Protein AF-A0A6J5XAU8-F1 (afdb_monomer)

Foldseek 3Di:
DVCCCCPVCVLVPVDQDDCPDPDDSDRPDDVVVVVVVCCCVQQVDPPPPVLVVLLVVLVVVLVVVVVVCVVVVHDDDVVVSVVVSVVSSNCVSVVVVD

Structure (mmCIF, N/CA/C/O backbone):
data_AF-A0A6J5XAU8-F1
#
_entry.id   AF-A0A6J5XAU8-F1
#
loop_
_atom_site.group_PDB
_atom_site.id
_atom_site.type_symbol
_atom_site.label_atom_id
_atom_site.label_alt_id
_atom_site.label_comp_id
_atom_site.label_asym_id
_atom_site.label_entity_id
_atom_site.label_seq_id
_atom_site.pdbx_PDB_ins_code
_atom_site.Cartn_x
_atom_site.Cartn_y
_atom_site.Cartn_z
_atom_site.occupancy
_atom_site.B_iso_or_equiv
_atom_site.auth_seq_id
_atom_site.auth_comp_id
_atom_site.auth_asym_id
_atom_site.auth_atom_id
_atom_site.pdbx_PDB_model_num
ATOM 1 N N . MET A 1 1 ? -7.323 8.495 -29.513 1.00 76.38 1 MET A N 1
ATOM 2 C CA . MET A 1 1 ? -6.649 9.382 -28.541 1.00 76.38 1 MET A CA 1
ATOM 3 C C . MET A 1 1 ? -5.937 8.633 -27.410 1.00 76.38 1 MET A C 1
ATOM 5 O O . MET A 1 1 ? -4.727 8.506 -27.490 1.00 76.38 1 MET A O 1
ATOM 9 N N . ALA A 1 2 ? -6.609 8.082 -26.385 1.00 83.56 2 ALA A N 1
ATOM 10 C CA . ALA A 1 2 ? -5.899 7.450 -25.252 1.00 83.56 2 ALA A CA 1
ATOM 11 C C . ALA A 1 2 ? -5.016 6.250 -25.661 1.00 83.56 2 ALA A C 1
ATOM 13 O O . ALA A 1 2 ? -3.898 6.096 -25.182 1.00 83.56 2 ALA A O 1
ATOM 14 N N . THR A 1 3 ? -5.485 5.414 -26.587 1.00 83.81 3 THR A N 1
ATOM 15 C CA . THR A 1 3 ? -4.718 4.273 -27.108 1.00 83.81 3 THR A CA 1
ATOM 16 C C . THR A 1 3 ? -3.494 4.695 -27.915 1.00 83.81 3 THR A C 1
ATOM 18 O O . THR A 1 3 ? -2.439 4.092 -27.760 1.00 83.81 3 THR A O 1
ATOM 21 N N . GLU A 1 4 ? -3.608 5.739 -28.734 1.00 83.50 4 GLU A N 1
ATOM 22 C CA . GLU A 1 4 ? -2.482 6.275 -29.511 1.00 83.50 4 GLU A CA 1
ATOM 23 C C . GLU A 1 4 ? -1.397 6.846 -28.598 1.00 83.50 4 GLU A C 1
ATOM 25 O O . GLU A 1 4 ? -0.215 6.686 -28.883 1.00 83.50 4 GLU A O 1
ATOM 30 N N . ILE A 1 5 ? -1.791 7.460 -27.481 1.00 82.44 5 ILE A N 1
ATOM 31 C CA . ILE A 1 5 ? -0.868 8.031 -26.495 1.00 82.44 5 ILE A CA 1
ATOM 32 C C . ILE A 1 5 ? -0.180 6.922 -25.690 1.00 82.44 5 ILE A C 1
ATOM 34 O O . ILE A 1 5 ? 1.040 6.886 -25.626 1.00 82.44 5 ILE A O 1
ATOM 38 N N . PHE A 1 6 ? -0.936 5.987 -25.107 1.00 80.19 6 PHE A N 1
ATOM 39 C CA . PHE A 1 6 ? -0.383 5.002 -24.164 1.00 80.19 6 PHE A CA 1
ATOM 40 C C . PHE A 1 6 ? 0.137 3.706 -24.796 1.00 80.19 6 PHE A C 1
ATOM 42 O O . PHE A 1 6 ? 0.698 2.878 -24.082 1.00 80.19 6 PHE A O 1
ATOM 49 N N . LYS A 1 7 ? -0.082 3.478 -26.097 1.00 79.56 7 LYS A N 1
ATOM 50 C CA . LYS A 1 7 ? 0.416 2.275 -26.789 1.00 79.56 7 LYS A CA 1
ATOM 51 C C . LYS A 1 7 ? 1.312 2.586 -27.977 1.00 79.56 7 LYS A C 1
ATOM 53 O O . LYS A 1 7 ? 2.255 1.845 -28.212 1.00 79.56 7 LYS A O 1
ATOM 58 N N . THR A 1 8 ? 0.986 3.618 -28.753 1.00 84.06 8 THR A N 1
ATOM 59 C CA . THR A 1 8 ? 1.687 3.906 -30.016 1.00 84.06 8 THR A CA 1
ATOM 60 C C . THR A 1 8 ? 2.812 4.920 -29.824 1.00 84.06 8 THR A C 1
ATOM 62 O O . THR A 1 8 ? 3.867 4.771 -30.428 1.00 84.06 8 THR A O 1
ATOM 65 N N . HIS A 1 9 ? 2.607 5.909 -28.954 1.00 79.56 9 HIS A N 1
ATOM 66 C CA . HIS A 1 9 ? 3.575 6.963 -28.639 1.00 79.56 9 HIS A CA 1
ATOM 67 C C . HIS A 1 9 ? 3.957 6.955 -27.150 1.00 79.56 9 HIS A C 1
ATOM 69 O O . HIS A 1 9 ? 4.312 7.988 -26.590 1.00 79.56 9 HIS A O 1
ATOM 75 N N . ASP A 1 10 ? 3.875 5.798 -26.491 1.00 77.38 10 ASP A N 1
ATOM 76 C CA . ASP A 1 10 ? 4.071 5.664 -25.042 1.00 77.38 10 ASP A CA 1
ATOM 77 C C . ASP A 1 10 ? 5.451 6.158 -24.587 1.00 77.38 10 ASP A C 1
ATOM 79 O O . ASP A 1 10 ? 5.566 6.812 -23.553 1.00 77.38 10 ASP A O 1
ATOM 83 N N . LEU A 1 11 ? 6.482 5.913 -25.399 1.00 74.31 11 LEU A N 1
ATOM 84 C CA . LEU A 1 11 ? 7.841 6.412 -25.191 1.00 74.31 11 LEU A CA 1
ATOM 85 C C . LEU A 1 11 ? 7.944 7.934 -25.349 1.00 74.31 11 LEU A C 1
ATOM 87 O O . LEU A 1 11 ? 8.697 8.567 -24.619 1.00 74.31 11 LEU A O 1
ATOM 91 N N . THR A 1 12 ? 7.187 8.526 -26.275 1.00 77.75 12 THR A N 1
ATOM 92 C CA . THR A 1 12 ? 7.158 9.982 -26.502 1.00 77.75 12 THR A CA 1
ATOM 93 C C . THR A 1 12 ? 6.501 10.719 -25.337 1.00 77.75 12 THR A C 1
ATOM 95 O O . THR A 1 12 ? 6.864 11.852 -25.041 1.00 77.75 12 THR A O 1
ATOM 98 N N . PHE A 1 13 ? 5.552 10.067 -24.661 1.00 70.81 13 PHE A N 1
ATOM 99 C CA . PHE A 1 13 ? 4.827 10.608 -23.510 1.00 70.81 13 PHE A CA 1
ATOM 100 C C . PHE A 1 13 ? 5.312 10.048 -22.166 1.00 70.81 13 PHE A C 1
ATOM 102 O O . PHE A 1 13 ? 4.638 10.224 -21.148 1.00 70.81 13 PHE A O 1
ATOM 109 N N . ALA A 1 14 ? 6.463 9.373 -22.134 1.00 70.62 14 ALA A N 1
ATOM 110 C CA . ALA A 1 14 ? 7.065 8.927 -20.889 1.00 70.62 14 ALA A CA 1
ATOM 111 C C . ALA A 1 14 ? 7.522 10.158 -20.086 1.00 70.62 14 ALA A C 1
ATOM 113 O O . ALA A 1 14 ? 8.553 10.755 -20.375 1.00 70.62 14 ALA A O 1
ATOM 114 N N . VAL A 1 15 ? 6.707 10.559 -19.107 1.00 67.94 15 VAL A N 1
ATOM 115 C CA . VAL A 1 15 ? 6.946 11.736 -18.261 1.00 67.94 15 VAL A CA 1
ATOM 116 C C . VAL A 1 15 ? 8.210 11.552 -17.418 1.00 67.94 15 VAL A C 1
ATOM 118 O O . VAL A 1 15 ? 8.334 10.572 -16.682 1.00 67.94 15 VAL A O 1
ATOM 121 N N . GLU A 1 16 ? 9.103 12.538 -17.475 1.00 62.09 16 GLU A N 1
ATOM 122 C CA . GLU A 1 16 ? 10.173 12.750 -16.499 1.00 62.09 16 GLU A CA 1
ATOM 123 C C . GLU A 1 16 ? 9.552 13.395 -15.248 1.00 62.09 16 GLU A C 1
ATOM 125 O O . GLU A 1 16 ? 8.997 14.493 -15.309 1.00 62.09 16 GLU A O 1
ATOM 130 N N . LEU A 1 17 ? 9.545 12.686 -14.117 1.00 56.53 17 LEU A N 1
ATOM 131 C CA . LEU A 1 17 ? 9.020 13.234 -12.862 1.00 56.53 17 LEU A CA 1
ATOM 132 C C . LEU A 1 17 ? 10.032 14.235 -12.268 1.00 56.53 17 LEU A C 1
ATOM 134 O O . LEU A 1 17 ? 11.229 13.944 -12.305 1.00 56.53 17 LEU A O 1
ATOM 138 N N . PRO A 1 18 ? 9.593 15.383 -11.706 1.00 50.75 18 PRO A N 1
ATOM 139 C CA . PRO A 1 18 ? 10.512 16.397 -11.193 1.00 50.75 18 PRO A CA 1
ATOM 140 C C . PRO A 1 18 ? 11.352 15.904 -10.005 1.00 50.75 18 PRO A C 1
ATOM 142 O O . PRO A 1 18 ? 10.919 15.060 -9.221 1.00 50.75 18 PRO A O 1
ATOM 145 N N . GLU A 1 19 ? 12.524 16.525 -9.860 1.00 51.69 19 GLU A N 1
ATOM 146 C CA . GLU A 1 19 ? 13.674 16.238 -8.981 1.00 51.69 19 GLU A CA 1
ATOM 147 C C . GLU A 1 19 ? 13.428 16.310 -7.456 1.00 51.69 19 GLU A C 1
ATOM 149 O O . GLU A 1 19 ? 14.325 16.664 -6.698 1.00 51.69 19 GLU A O 1
ATOM 154 N N . THR A 1 20 ? 12.232 16.013 -6.942 1.00 51.50 20 THR A N 1
ATOM 155 C CA . THR A 1 20 ? 11.942 16.235 -5.508 1.00 51.50 20 THR A CA 1
ATOM 156 C C . THR A 1 20 ? 12.272 15.074 -4.574 1.00 51.50 20 THR A C 1
ATOM 158 O O . THR A 1 20 ? 12.033 15.205 -3.376 1.00 51.50 20 THR A O 1
ATOM 161 N N . TRP A 1 21 ? 12.889 13.994 -5.063 1.00 49.03 21 TRP A N 1
ATOM 162 C CA . TRP A 1 21 ? 13.554 12.985 -4.228 1.00 49.03 21 TRP A CA 1
ATOM 163 C C . TRP A 1 21 ? 14.891 12.628 -4.882 1.00 49.03 21 TRP A C 1
ATOM 165 O O . TRP A 1 21 ? 14.900 11.907 -5.876 1.00 49.03 21 TRP A O 1
ATOM 175 N N . ASP A 1 22 ? 15.987 13.196 -4.371 1.00 50.97 22 ASP A N 1
ATOM 176 C CA . ASP A 1 22 ? 17.368 13.014 -4.847 1.00 50.97 22 ASP A CA 1
ATOM 177 C C . ASP A 1 22 ? 17.617 11.624 -5.464 1.00 50.97 22 ASP A C 1
ATOM 179 O O . ASP A 1 22 ? 17.680 10.617 -4.759 1.00 50.97 22 ASP A O 1
ATOM 183 N N . SER A 1 23 ? 17.783 11.591 -6.793 1.00 53.91 23 SER A N 1
ATOM 184 C CA . SER A 1 23 ? 18.102 10.428 -7.643 1.00 53.91 23 SER A CA 1
ATOM 185 C C . SER A 1 23 ? 17.099 9.253 -7.544 1.00 53.91 23 SER A C 1
ATOM 187 O O . SER A 1 23 ? 17.123 8.441 -6.628 1.00 53.91 23 SER A O 1
ATOM 189 N N . LEU A 1 24 ? 16.216 9.020 -8.520 1.00 53.94 24 LEU A N 1
ATOM 190 C CA . LEU A 1 24 ? 16.561 8.773 -9.923 1.00 53.94 24 LEU A CA 1
ATOM 191 C C . LEU A 1 24 ? 15.379 9.062 -10.872 1.00 53.94 24 LEU A C 1
ATOM 193 O O . LEU A 1 24 ? 14.527 8.193 -11.082 1.00 53.94 24 LEU A O 1
ATOM 197 N N . PRO A 1 25 ? 15.370 10.215 -11.554 1.00 53.31 25 PRO A N 1
ATOM 198 C CA . PRO A 1 25 ? 14.740 10.348 -12.856 1.00 53.31 25 PRO A CA 1
ATOM 199 C C . PRO A 1 25 ? 15.761 9.911 -13.919 1.00 53.31 25 PRO A C 1
ATOM 201 O O . PRO A 1 25 ? 16.534 10.717 -14.428 1.00 53.31 25 PRO A O 1
ATOM 204 N N . THR A 1 26 ? 15.831 8.614 -14.237 1.00 53.81 26 THR A N 1
ATOM 205 C CA . THR A 1 26 ? 16.528 8.203 -15.468 1.00 53.81 26 THR A CA 1
ATOM 206 C C . THR A 1 26 ? 15.558 8.367 -16.632 1.00 53.81 26 THR A C 1
ATOM 208 O O . THR A 1 26 ? 14.446 7.835 -16.515 1.00 53.81 26 THR A O 1
ATOM 211 N N . PRO A 1 27 ? 15.954 9.000 -17.754 1.00 63.62 27 PRO A N 1
ATOM 212 C CA . PRO A 1 27 ? 15.190 8.942 -18.996 1.00 63.62 27 PRO A CA 1
ATOM 213 C C . PRO A 1 27 ? 14.764 7.502 -19.266 1.00 63.62 27 PRO A C 1
ATOM 215 O O . PRO A 1 27 ? 15.481 6.570 -18.882 1.00 63.62 27 PRO A O 1
ATOM 218 N N . TYR A 1 28 ? 13.604 7.300 -19.894 1.00 63.44 28 TYR A N 1
ATOM 219 C CA . TYR A 1 28 ? 13.108 5.959 -20.197 1.00 63.44 28 TYR A CA 1
ATOM 220 C C . TYR A 1 28 ? 14.194 5.156 -20.936 1.00 63.44 28 TYR A C 1
ATOM 222 O O . TYR A 1 28 ? 14.439 5.342 -22.124 1.00 63.44 28 TYR A O 1
ATOM 230 N N . GLY A 1 29 ? 14.876 4.274 -20.208 1.00 74.44 29 GLY A N 1
ATOM 231 C CA . GLY A 1 29 ? 16.158 3.700 -20.610 1.00 74.44 29 GLY A CA 1
ATOM 232 C C . GLY A 1 29 ? 16.429 2.389 -19.885 1.00 74.44 29 GLY A C 1
ATOM 233 O O . GLY A 1 29 ? 15.578 1.896 -19.139 1.00 74.44 29 GLY A O 1
ATOM 234 N N . ASP A 1 30 ? 17.596 1.792 -20.115 1.00 79.62 30 ASP A N 1
ATOM 235 C CA . ASP A 1 30 ? 17.876 0.422 -19.667 1.00 79.62 30 ASP A CA 1
ATOM 236 C C . ASP A 1 30 ? 17.797 0.257 -18.147 1.00 79.62 30 ASP A C 1
ATOM 238 O O . ASP A 1 30 ? 17.273 -0.749 -17.670 1.00 79.62 30 ASP A O 1
ATOM 242 N N . TYR A 1 31 ? 18.202 1.278 -17.386 1.00 79.81 31 TYR A N 1
ATOM 243 C CA . TYR A 1 31 ? 18.055 1.286 -15.931 1.00 79.81 31 TYR A CA 1
ATOM 244 C C . TYR A 1 31 ? 16.582 1.263 -15.491 1.00 79.81 31 TYR A C 1
ATOM 246 O O . TYR A 1 31 ? 1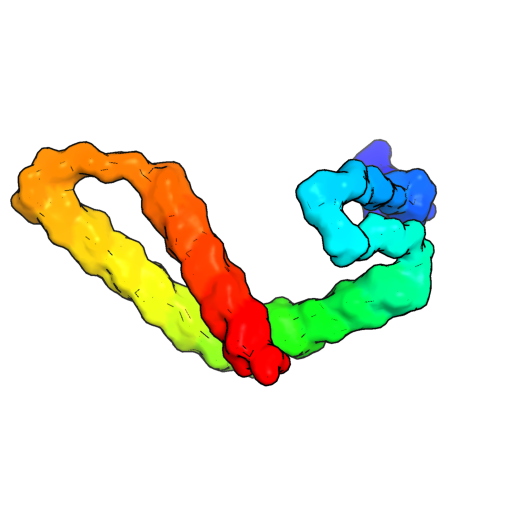6.182 0.391 -14.719 1.00 79.81 31 TYR A O 1
ATOM 254 N N . TRP A 1 32 ? 15.742 2.158 -16.025 1.00 78.69 32 TRP A N 1
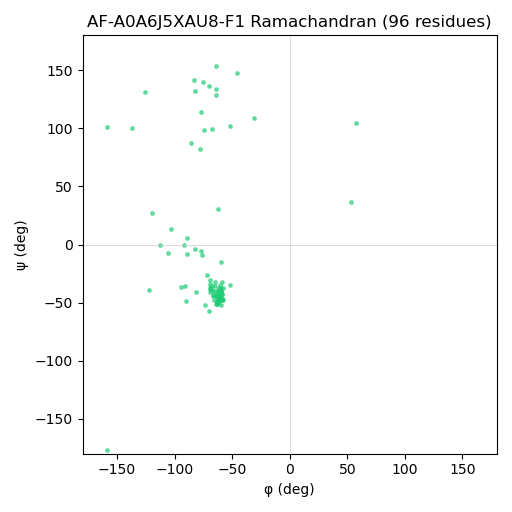ATOM 255 C CA . TRP A 1 32 ? 14.303 2.172 -15.734 1.00 78.69 32 TRP A CA 1
ATOM 256 C C . TRP A 1 32 ? 13.630 0.850 -16.122 1.00 78.69 32 TRP A C 1
ATOM 258 O O . TRP A 1 32 ? 12.833 0.302 -15.361 1.00 78.69 32 TRP A O 1
ATOM 268 N N . ARG A 1 33 ? 13.983 0.292 -17.287 1.00 82.62 33 ARG A N 1
ATOM 269 C CA . ARG A 1 33 ? 13.477 -1.009 -17.752 1.00 82.62 33 ARG A CA 1
ATOM 270 C C . ARG A 1 33 ? 13.897 -2.143 -16.819 1.00 82.62 33 ARG A C 1
ATOM 272 O O . ARG A 1 33 ? 13.070 -3.002 -16.511 1.00 82.62 33 ARG A O 1
ATOM 279 N N . PHE A 1 34 ? 15.145 -2.134 -16.356 1.00 84.94 34 PHE A N 1
ATOM 280 C CA . PHE A 1 34 ? 15.663 -3.100 -15.393 1.00 84.94 34 PHE A CA 1
ATOM 281 C C . PHE A 1 34 ? 14.931 -3.001 -14.052 1.00 84.94 34 PHE A C 1
ATOM 283 O O . PHE A 1 34 ? 14.388 -4.002 -13.588 1.00 84.94 34 PHE A O 1
ATOM 290 N N . MET A 1 35 ? 14.823 -1.798 -13.481 1.00 81.81 35 MET A N 1
ATOM 291 C CA . MET A 1 35 ? 14.108 -1.566 -12.223 1.00 81.81 35 MET A CA 1
ATOM 292 C C . MET A 1 35 ? 12.631 -1.948 -12.326 1.00 81.81 35 MET A C 1
ATOM 294 O O . MET A 1 35 ? 12.110 -2.646 -11.459 1.00 81.81 35 MET A O 1
ATOM 298 N N . LYS A 1 36 ? 11.957 -1.582 -13.424 1.00 82.62 36 LYS A N 1
ATOM 299 C CA . LYS A 1 36 ? 10.576 -2.001 -13.696 1.00 82.62 36 LYS A CA 1
ATOM 300 C C . LYS A 1 36 ? 10.461 -3.522 -13.747 1.00 82.62 36 LYS A C 1
ATOM 302 O O . LYS A 1 36 ? 9.545 -4.076 -13.146 1.00 82.62 36 LYS A O 1
ATOM 307 N N . LYS A 1 37 ? 11.373 -4.207 -14.445 1.00 84.50 37 LYS A N 1
ATOM 308 C CA . LYS A 1 37 ? 11.375 -5.672 -14.534 1.00 84.50 37 LYS A CA 1
ATOM 309 C C . LYS A 1 37 ? 11.560 -6.305 -13.156 1.00 84.50 37 LYS A C 1
ATOM 311 O O . LYS A 1 37 ? 10.755 -7.157 -12.805 1.00 84.50 37 LYS A O 1
ATOM 316 N N . LEU A 1 38 ? 12.541 -5.845 -12.379 1.00 81.81 38 LEU A N 1
ATOM 317 C CA . LEU A 1 38 ? 12.814 -6.328 -11.025 1.00 81.81 38 LEU A CA 1
ATOM 318 C C . LEU A 1 38 ? 11.601 -6.141 -10.100 1.00 81.81 38 LEU A C 1
ATOM 320 O O . LEU A 1 38 ? 11.156 -7.086 -9.455 1.00 81.81 38 LEU A O 1
ATOM 324 N N . CYS A 1 39 ? 10.989 -4.955 -10.092 1.00 78.38 39 CYS A N 1
ATOM 325 C CA . CYS A 1 39 ? 9.774 -4.705 -9.315 1.00 78.38 39 CYS A CA 1
ATOM 326 C C . CYS A 1 39 ? 8.603 -5.594 -9.763 1.00 78.38 39 CYS A C 1
ATOM 328 O O . CYS A 1 39 ? 7.863 -6.112 -8.929 1.00 78.38 39 CYS A O 1
ATOM 330 N N . MET A 1 40 ? 8.421 -5.804 -11.068 1.00 81.12 40 MET A N 1
ATOM 331 C CA . MET A 1 40 ? 7.339 -6.652 -11.576 1.00 81.12 40 MET A CA 1
ATOM 332 C C . MET A 1 40 ? 7.552 -8.138 -11.261 1.00 81.12 40 MET A C 1
ATOM 334 O O . MET A 1 40 ? 6.570 -8.847 -11.038 1.00 81.12 40 MET A O 1
ATOM 338 N N . THR A 1 41 ? 8.798 -8.622 -11.238 1.00 78.69 41 THR A N 1
ATOM 339 C CA . THR A 1 41 ? 9.104 -10.031 -10.942 1.00 78.69 41 THR A CA 1
ATOM 340 C C . THR A 1 41 ? 9.115 -10.331 -9.453 1.00 78.69 41 THR A C 1
ATOM 342 O O . THR A 1 41 ? 8.587 -11.365 -9.051 1.00 78.69 41 THR A O 1
ATOM 345 N N . GLU A 1 42 ? 9.664 -9.436 -8.640 1.00 74.25 42 GLU A N 1
ATOM 346 C CA . GLU A 1 42 ? 9.792 -9.669 -7.203 1.00 74.25 42 GLU A CA 1
ATOM 347 C C . GLU A 1 42 ? 8.556 -9.168 -6.452 1.00 74.25 42 GLU A C 1
ATOM 349 O O . GLU A 1 42 ? 7.941 -9.903 -5.685 1.00 74.25 42 GLU A O 1
ATOM 354 N N . LEU A 1 43 ? 8.121 -7.936 -6.722 1.00 70.75 43 LEU A N 1
ATOM 355 C CA . LEU A 1 43 ? 7.149 -7.217 -5.892 1.00 70.75 43 LEU A CA 1
ATOM 356 C C . LEU A 1 43 ? 5.689 -7.426 -6.325 1.00 70.75 43 LEU A C 1
ATOM 358 O O . LEU A 1 43 ? 4.798 -7.473 -5.479 1.00 70.75 43 LEU A O 1
ATOM 362 N N . VAL A 1 44 ? 5.434 -7.529 -7.635 1.00 70.56 44 VAL A N 1
ATOM 363 C CA . VAL A 1 44 ? 4.070 -7.563 -8.220 1.00 70.56 44 VAL A CA 1
ATOM 364 C C . VAL A 1 44 ? 3.729 -8.924 -8.843 1.00 70.56 44 VAL A C 1
ATOM 366 O O . VAL A 1 44 ? 2.625 -9.133 -9.346 1.00 70.56 44 VAL A O 1
ATOM 369 N N . SER A 1 45 ? 4.652 -9.885 -8.808 1.00 71.81 45 SER A N 1
ATOM 370 C CA . SER A 1 45 ? 4.439 -11.174 -9.461 1.00 71.81 45 SER A CA 1
ATOM 371 C C . SER A 1 45 ? 3.276 -11.951 -8.823 1.00 71.81 45 SER A C 1
ATOM 373 O O . SER A 1 45 ? 3.231 -12.104 -7.597 1.00 71.81 45 SER A O 1
ATOM 375 N N . PRO A 1 46 ? 2.365 -12.531 -9.634 1.00 62.19 46 PRO A N 1
ATOM 376 C CA . PRO A 1 46 ? 1.229 -13.316 -9.145 1.00 62.19 46 PRO A CA 1
ATOM 377 C C . PRO A 1 46 ? 1.633 -14.538 -8.306 1.00 62.19 46 PRO A C 1
ATOM 379 O O . PRO A 1 46 ? 0.802 -15.113 -7.612 1.00 62.19 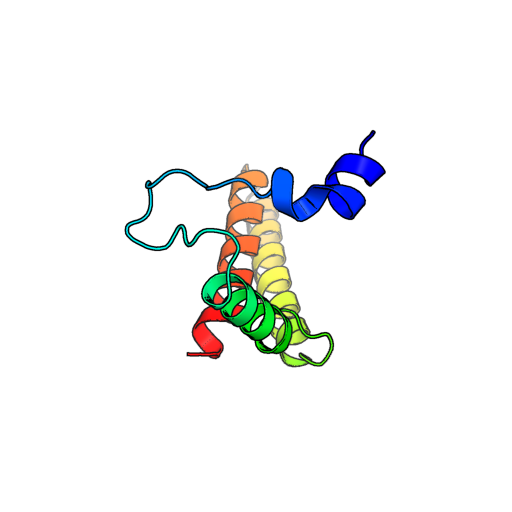46 PRO A O 1
ATOM 382 N N . LYS A 1 47 ? 2.909 -14.941 -8.360 1.00 61.50 47 LYS A N 1
ATOM 383 C CA . LYS A 1 47 ? 3.458 -16.072 -7.600 1.00 61.50 47 LYS A CA 1
ATOM 384 C C . LYS A 1 47 ? 3.713 -15.758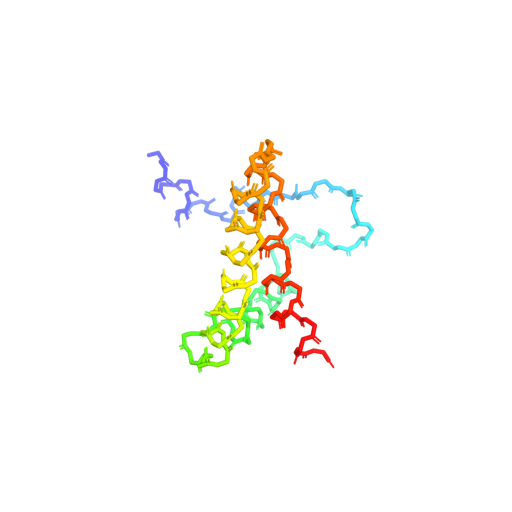 -6.123 1.00 61.50 47 LYS A C 1
ATOM 386 O O . LYS A 1 47 ? 4.064 -16.664 -5.370 1.00 61.50 47 LYS A O 1
ATOM 391 N N . GLN A 1 48 ? 3.549 -14.512 -5.674 1.00 64.69 48 GLN A N 1
ATOM 392 C CA . GLN A 1 48 ? 3.709 -14.186 -4.260 1.00 64.69 48 GLN A CA 1
ATOM 393 C C . GLN A 1 48 ? 2.480 -14.594 -3.430 1.00 64.69 48 GLN A C 1
ATOM 395 O O . GLN A 1 48 ? 1.669 -13.763 -3.024 1.00 64.69 48 GLN A O 1
ATOM 400 N N . GLU A 1 49 ? 2.400 -15.865 -3.042 1.00 64.69 49 GLU A N 1
ATOM 401 C CA . GLU A 1 49 ? 1.520 -16.319 -1.951 1.00 64.69 49 GLU A CA 1
ATOM 402 C C . GLU A 1 49 ? 1.737 -15.479 -0.669 1.00 64.69 49 GLU A C 1
ATOM 404 O O . GLU A 1 49 ? 0.800 -15.093 0.033 1.00 64.69 49 GLU A O 1
ATOM 409 N N . ARG A 1 50 ? 2.988 -15.058 -0.426 1.00 68.19 50 ARG A N 1
ATOM 410 C CA . ARG A 1 50 ? 3.368 -14.142 0.664 1.00 68.19 50 ARG A CA 1
ATOM 411 C C . ARG A 1 50 ? 2.660 -12.786 0.596 1.00 68.19 50 ARG A C 1
ATOM 413 O O . ARG A 1 50 ? 2.363 -12.213 1.645 1.00 68.19 50 ARG A O 1
ATOM 420 N N . SER A 1 51 ? 2.352 -12.293 -0.604 1.00 73.12 51 SER A N 1
ATOM 421 C CA . SER A 1 51 ? 1.641 -11.027 -0.795 1.00 73.12 51 SER A CA 1
ATOM 422 C C . SER A 1 51 ? 0.220 -11.100 -0.241 1.00 73.12 51 SER A C 1
ATOM 424 O O . SER A 1 51 ? -0.240 -10.186 0.449 1.00 73.12 51 SER A O 1
ATOM 426 N N . HIS A 1 52 ? -0.451 -12.238 -0.443 1.00 79.81 52 HIS A N 1
ATOM 427 C CA . HIS A 1 52 ? -1.770 -12.486 0.131 1.00 79.81 52 HIS A CA 1
ATOM 428 C C . HIS A 1 52 ? -1.726 -12.476 1.660 1.00 79.81 52 HIS A C 1
ATOM 430 O O . HIS A 1 52 ? -2.517 -11.764 2.278 1.00 79.81 52 HIS A O 1
ATOM 436 N N . ALA A 1 53 ? -0.768 -13.173 2.276 1.00 84.31 53 ALA A N 1
ATOM 437 C CA . ALA A 1 53 ? -0.632 -13.193 3.733 1.00 84.31 53 ALA A CA 1
ATOM 438 C C . ALA A 1 53 ? -0.388 -11.789 4.325 1.00 84.31 53 ALA A C 1
ATOM 440 O O . ALA A 1 53 ? -0.988 -11.420 5.337 1.00 84.31 53 ALA A O 1
ATOM 441 N N . ILE A 1 54 ? 0.459 -10.975 3.681 1.00 85.25 54 ILE A N 1
ATOM 442 C CA . ILE A 1 54 ? 0.722 -9.590 4.100 1.00 85.25 54 ILE A CA 1
ATOM 443 C C . ILE A 1 54 ? -0.551 -8.744 4.002 1.00 85.25 54 ILE A C 1
ATOM 445 O O . ILE A 1 54 ? -0.903 -8.091 4.987 1.00 85.25 54 ILE A O 1
ATOM 449 N N . ARG A 1 55 ? -1.256 -8.793 2.862 1.00 85.06 55 ARG A N 1
ATOM 450 C CA . ARG A 1 55 ? -2.514 -8.058 2.655 1.00 85.06 55 ARG A CA 1
ATOM 451 C C . ARG A 1 55 ? -3.573 -8.451 3.680 1.00 85.06 55 ARG A C 1
ATOM 453 O O . ARG A 1 55 ? -4.165 -7.574 4.300 1.00 85.06 55 ARG A O 1
ATOM 460 N N . HIS A 1 56 ? -3.770 -9.747 3.921 1.00 90.94 56 HIS A N 1
ATOM 461 C CA . HIS A 1 56 ? -4.715 -10.226 4.933 1.00 90.94 56 HIS A CA 1
ATOM 462 C C . HIS A 1 56 ? -4.371 -9.708 6.333 1.00 90.94 56 HIS A C 1
ATOM 464 O O . HIS A 1 56 ? -5.262 -9.266 7.058 1.00 90.94 56 HIS A O 1
ATOM 470 N N . ALA A 1 57 ? -3.090 -9.716 6.709 1.00 91.62 57 ALA A N 1
ATOM 471 C CA . ALA A 1 57 ? -2.653 -9.202 8.002 1.00 91.62 57 ALA A CA 1
ATOM 472 C C . ALA A 1 57 ? -2.916 -7.691 8.154 1.00 91.62 57 ALA A C 1
ATOM 474 O O . ALA A 1 57 ? -3.418 -7.264 9.197 1.00 91.62 57 ALA A O 1
ATOM 475 N N . GLU A 1 58 ? -2.620 -6.885 7.129 1.00 93.56 58 GLU A N 1
ATOM 476 C CA . GLU A 1 58 ? -2.867 -5.437 7.179 1.00 93.56 58 GLU A CA 1
ATOM 477 C C . GLU A 1 58 ? -4.365 -5.101 7.173 1.00 93.56 58 GLU A C 1
ATOM 479 O O . GLU A 1 58 ? -4.807 -4.273 7.972 1.00 93.56 58 GLU A O 1
ATOM 484 N N . VAL A 1 59 ? -5.174 -5.797 6.366 1.00 94.94 59 VAL A N 1
ATOM 485 C CA . VAL A 1 59 ? -6.639 -5.639 6.366 1.00 94.94 59 VAL A CA 1
ATOM 486 C C . VAL A 1 59 ? -7.225 -6.018 7.725 1.00 94.94 59 VAL A C 1
ATOM 488 O O . VAL A 1 59 ? -8.028 -5.272 8.280 1.00 94.94 59 VAL A O 1
ATOM 491 N N . ALA A 1 60 ? -6.785 -7.127 8.326 1.00 96.69 60 ALA A N 1
ATOM 492 C CA . ALA A 1 60 ? -7.236 -7.516 9.659 1.00 96.69 60 ALA A CA 1
ATOM 493 C C . ALA A 1 60 ? -6.862 -6.468 10.724 1.00 96.69 60 ALA A C 1
ATOM 495 O O . ALA A 1 60 ? -7.640 -6.210 11.643 1.00 96.69 60 ALA A O 1
ATOM 496 N N . LYS A 1 61 ? -5.685 -5.839 10.616 1.00 95.62 61 LYS A N 1
ATOM 497 C CA . LYS A 1 61 ? -5.259 -4.749 11.510 1.00 95.62 61 LYS A CA 1
ATOM 498 C C . LYS A 1 61 ? -6.123 -3.498 11.331 1.00 95.62 61 LYS A C 1
ATOM 500 O O . LYS A 1 61 ? -6.527 -2.901 12.329 1.00 95.62 61 LYS A O 1
ATOM 505 N N . PHE A 1 62 ? -6.430 -3.131 10.088 1.00 96.75 62 PHE A N 1
ATOM 506 C CA . PHE A 1 62 ? -7.343 -2.035 9.763 1.00 96.75 62 PHE A CA 1
ATOM 507 C C . PHE A 1 62 ? -8.740 -2.283 10.349 1.00 96.75 62 PHE A C 1
ATOM 509 O O . PHE A 1 62 ? -9.235 -1.462 11.119 1.00 96.75 62 PHE A O 1
ATOM 516 N N . LEU A 1 63 ? -9.333 -3.454 10.093 1.00 97.25 63 LEU A N 1
ATOM 517 C CA . LEU A 1 63 ? -10.667 -3.804 10.591 1.00 97.25 63 LEU A CA 1
ATOM 518 C C . LEU A 1 63 ? -10.741 -3.805 12.121 1.00 97.25 63 LEU A C 1
ATOM 520 O O . LEU A 1 63 ? -11.685 -3.259 12.685 1.00 97.25 63 LEU A O 1
ATOM 524 N N . ARG A 1 64 ? -9.727 -4.348 12.813 1.00 97.19 64 ARG A N 1
ATOM 525 C CA . ARG A 1 64 ? -9.661 -4.291 14.285 1.00 97.19 64 ARG A CA 1
ATOM 526 C C . ARG A 1 64 ? -9.650 -2.855 14.807 1.00 97.19 64 ARG A C 1
ATOM 528 O O . ARG A 1 64 ? -10.310 -2.567 15.802 1.00 97.19 64 ARG A O 1
ATOM 535 N N . LYS A 1 65 ? -8.925 -1.952 14.141 1.00 96.00 65 LYS A N 1
ATOM 536 C CA . LYS A 1 65 ? -8.888 -0.535 14.521 1.00 96.00 65 LYS A CA 1
ATOM 537 C C . LYS A 1 65 ? -10.241 0.144 14.300 1.00 96.00 65 LYS A C 1
ATOM 539 O O . LYS A 1 65 ? -10.705 0.852 15.194 1.00 96.00 65 LYS A O 1
ATOM 544 N N . MET A 1 66 ? -10.882 -0.103 13.158 1.00 97.19 66 MET A N 1
ATOM 545 C CA . MET A 1 66 ? -12.215 0.433 12.862 1.00 97.19 66 MET A CA 1
ATOM 546 C C . MET A 1 66 ? -13.250 -0.067 13.868 1.00 97.19 66 MET A C 1
ATOM 548 O O . MET A 1 66 ? -13.990 0.737 14.424 1.00 97.19 66 MET A O 1
ATOM 552 N N . LEU A 1 67 ? -13.240 -1.367 14.178 1.00 97.50 67 LEU A N 1
ATOM 553 C CA . LEU A 1 67 ? -14.138 -1.957 15.169 1.00 97.50 67 LEU A CA 1
ATOM 554 C C . LEU A 1 67 ? -13.930 -1.339 16.556 1.00 97.50 67 LEU A C 1
ATOM 556 O O . LEU A 1 67 ? -14.894 -0.937 17.195 1.00 97.50 67 LEU A O 1
ATOM 560 N N . GLY A 1 68 ? -12.679 -1.202 17.004 1.00 97.50 68 GLY A N 1
ATOM 561 C CA . GLY A 1 68 ? -12.383 -0.562 18.286 1.00 97.50 68 GLY A CA 1
ATOM 562 C C . GLY A 1 68 ? -12.870 0.888 18.350 1.00 97.50 68 GLY A C 1
ATOM 563 O O . GLY A 1 68 ? -13.417 1.307 19.366 1.00 97.50 68 GLY A O 1
ATOM 564 N N . SER A 1 69 ? -12.708 1.639 17.261 1.00 95.69 69 SER A N 1
ATOM 565 C CA . SER A 1 69 ? -13.161 3.035 17.176 1.00 95.69 69 SER A CA 1
ATOM 566 C C . SER A 1 69 ? -14.690 3.130 17.150 1.00 95.69 69 SER A C 1
ATOM 568 O O . SER A 1 69 ? -15.260 3.974 17.835 1.00 95.69 69 SER A O 1
ATOM 570 N N . ALA A 1 70 ? -15.365 2.203 16.460 1.00 95.94 70 ALA A N 1
ATOM 571 C CA . ALA A 1 70 ? -16.823 2.097 16.456 1.00 95.94 70 ALA A CA 1
ATOM 572 C C . ALA A 1 70 ? -17.381 1.789 17.855 1.00 95.94 70 ALA A C 1
ATOM 574 O O . ALA A 1 70 ? -18.321 2.447 18.296 1.00 95.94 70 ALA A O 1
ATOM 575 N N . THR A 1 71 ? -16.765 0.857 18.593 1.00 97.38 71 THR A N 1
ATOM 576 C CA . THR A 1 71 ? -17.145 0.549 19.983 1.00 97.38 71 THR A CA 1
ATOM 577 C C . THR A 1 71 ? -17.009 1.770 20.895 1.00 97.38 71 THR A C 1
ATOM 579 O O . THR A 1 71 ? -17.854 1.987 21.761 1.00 97.38 71 THR A O 1
ATOM 582 N N . ARG A 1 72 ? -15.975 2.595 20.684 1.00 97.38 72 ARG A N 1
ATOM 583 C CA . ARG A 1 72 ? -15.762 3.850 21.425 1.00 97.38 72 ARG A CA 1
ATOM 584 C C . ARG A 1 72 ? -16.579 5.032 20.890 1.00 97.38 72 ARG A C 1
ATOM 586 O O . ARG A 1 72 ? -16.545 6.097 21.495 1.00 97.38 72 ARG A O 1
ATOM 593 N N . LYS A 1 73 ? -17.330 4.849 19.795 1.00 96.31 73 LYS A N 1
ATOM 594 C CA . LYS A 1 73 ? -18.065 5.905 19.073 1.00 96.31 73 LYS A CA 1
ATOM 595 C C . LYS A 1 73 ? -17.173 7.091 18.676 1.00 96.31 73 LYS A C 1
ATOM 597 O O . LYS A 1 73 ? -17.607 8.239 18.694 1.00 96.31 73 LYS A O 1
ATOM 602 N N . GLU A 1 74 ? -15.926 6.809 18.317 1.00 97.12 74 GLU A N 1
ATOM 603 C CA . GLU A 1 74 ? -14.968 7.816 17.863 1.00 97.12 74 GLU A CA 1
ATOM 604 C C . GLU A 1 74 ? -15.156 8.116 16.373 1.00 97.12 74 GLU A C 1
ATOM 606 O O . GLU A 1 74 ? -15.378 7.210 15.565 1.00 97.12 74 GLU A O 1
ATOM 611 N N . MET A 1 75 ? -15.016 9.390 15.995 1.00 95.38 75 MET 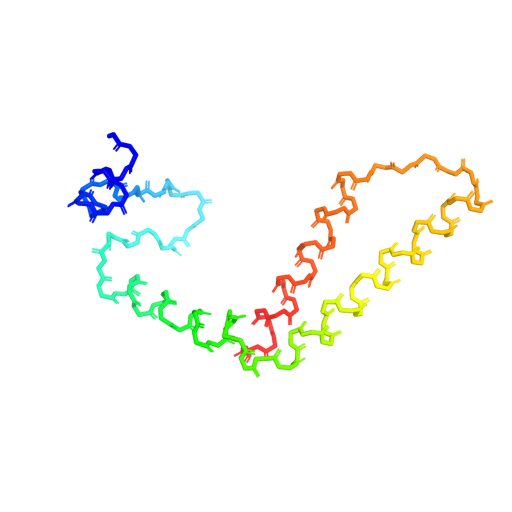A N 1
ATOM 612 C CA . MET A 1 75 ? -14.871 9.753 14.587 1.00 95.38 75 MET A CA 1
ATOM 613 C C . MET A 1 75 ? -13.502 9.296 14.083 1.00 95.38 75 MET A C 1
ATOM 615 O O . MET A 1 75 ? -12.485 9.480 14.751 1.00 95.38 75 MET A O 1
ATOM 619 N N . VAL A 1 76 ? -13.483 8.716 12.886 1.00 95.38 76 VAL A N 1
ATOM 620 C CA . VAL A 1 76 ? -12.263 8.236 12.239 1.00 95.38 76 VAL A CA 1
ATOM 621 C C . VAL A 1 76 ? -12.158 8.863 10.861 1.00 95.38 76 VAL A C 1
ATOM 623 O O . VAL A 1 76 ? -13.102 8.800 10.073 1.00 95.38 76 VAL A O 1
ATOM 626 N N . ASP A 1 77 ? -10.988 9.412 10.552 1.00 96.75 77 ASP A N 1
ATOM 627 C CA . ASP A 1 77 ? -10.622 9.754 9.183 1.00 96.75 77 ASP A CA 1
ATOM 628 C C . ASP A 1 77 ? -10.284 8.469 8.416 1.00 96.75 77 ASP A C 1
ATOM 630 O O . ASP A 1 77 ? -9.192 7.905 8.518 1.00 96.75 77 ASP A O 1
ATOM 634 N N . VAL A 1 78 ? -11.255 7.981 7.647 1.00 95.25 78 VAL A N 1
ATOM 635 C CA . VAL A 1 78 ? -11.098 6.763 6.847 1.00 95.25 78 VAL A CA 1
ATOM 636 C C . VAL A 1 78 ? -10.047 6.947 5.748 1.00 95.25 78 VAL A C 1
ATOM 638 O O . VAL A 1 78 ? -9.345 5.989 5.424 1.00 95.25 78 VAL A O 1
ATOM 641 N N . GLY A 1 79 ? -9.892 8.157 5.201 1.00 97.25 79 GLY A N 1
ATOM 642 C CA . GLY A 1 79 ? -8.892 8.451 4.175 1.00 97.25 79 GLY A CA 1
ATOM 643 C C . GLY A 1 79 ? -7.475 8.260 4.711 1.00 97.25 79 GLY A C 1
ATOM 644 O O . GLY A 1 79 ? -6.679 7.525 4.120 1.00 97.25 79 GLY A O 1
ATOM 645 N N . ALA A 1 80 ? -7.193 8.827 5.885 1.00 96.19 80 ALA A N 1
ATOM 646 C CA . ALA A 1 80 ? -5.913 8.653 6.567 1.00 96.19 80 ALA A CA 1
ATOM 647 C C . ALA A 1 80 ? -5.634 7.179 6.921 1.00 96.19 80 ALA A C 1
ATOM 649 O O . ALA A 1 80 ? -4.516 6.686 6.736 1.00 96.19 80 ALA A O 1
ATOM 650 N N . GLU A 1 81 ? -6.643 6.430 7.378 1.00 96.25 81 GLU A N 1
ATOM 651 C CA . GLU A 1 81 ? -6.468 5.008 7.697 1.00 96.25 81 GLU A CA 1
ATOM 652 C C . GLU A 1 81 ? -6.239 4.129 6.462 1.00 96.25 81 GLU A C 1
ATOM 654 O O . GLU A 1 81 ? -5.428 3.199 6.518 1.00 96.25 81 GLU A O 1
ATOM 659 N N . LEU A 1 82 ? -6.895 4.424 5.335 1.00 95.81 82 LEU A N 1
ATOM 660 C CA . LEU A 1 82 ? -6.659 3.734 4.063 1.00 95.81 82 LEU A CA 1
ATOM 661 C C . LEU A 1 82 ? -5.273 4.049 3.493 1.00 95.81 82 LEU A C 1
ATOM 663 O O . LEU A 1 82 ? -4.591 3.150 2.989 1.00 95.81 82 LEU A O 1
ATOM 667 N N . MET A 1 83 ? -4.817 5.295 3.625 1.00 95.81 83 MET A N 1
ATOM 668 C CA . MET A 1 83 ? -3.450 5.671 3.270 1.00 95.81 83 MET A CA 1
ATOM 669 C C . MET A 1 83 ? -2.442 4.892 4.123 1.00 95.81 83 MET A C 1
ATOM 671 O O . MET A 1 83 ? -1.488 4.320 3.596 1.00 95.81 83 MET A O 1
ATOM 675 N N . ARG A 1 84 ? -2.699 4.759 5.431 1.00 94.69 84 ARG A N 1
ATOM 676 C CA . ARG A 1 84 ? -1.865 3.958 6.338 1.00 94.69 84 ARG A CA 1
ATOM 677 C C . ARG A 1 84 ? -1.854 2.472 5.973 1.00 94.69 84 ARG A C 1
ATOM 679 O O . ARG A 1 84 ? -0.793 1.851 5.996 1.00 94.69 84 ARG A O 1
ATOM 686 N N . LEU A 1 85 ? -3.012 1.900 5.638 1.00 93.44 85 LEU A N 1
ATOM 687 C CA . LEU A 1 85 ? -3.145 0.518 5.162 1.00 93.44 85 LEU A CA 1
ATOM 688 C C . LEU A 1 85 ? -2.302 0.284 3.899 1.00 93.44 85 LEU A C 1
ATOM 690 O O . LEU A 1 85 ? -1.548 -0.692 3.826 1.00 93.44 85 LEU A O 1
ATOM 694 N N . THR A 1 86 ? -2.401 1.192 2.930 1.00 91.06 86 THR A N 1
ATOM 695 C CA . THR A 1 86 ? -1.678 1.108 1.655 1.00 91.06 86 THR A CA 1
ATOM 696 C C . THR A 1 86 ? -0.171 1.227 1.872 1.00 91.06 86 THR A C 1
ATOM 698 O O . THR A 1 86 ? 0.578 0.357 1.428 1.00 91.06 86 THR A O 1
ATOM 701 N N . ASN A 1 87 ? 0.272 2.218 2.652 1.00 91.50 87 ASN A N 1
ATOM 702 C CA . ASN A 1 87 ? 1.687 2.421 2.969 1.00 91.50 87 ASN A CA 1
ATOM 703 C C . ASN A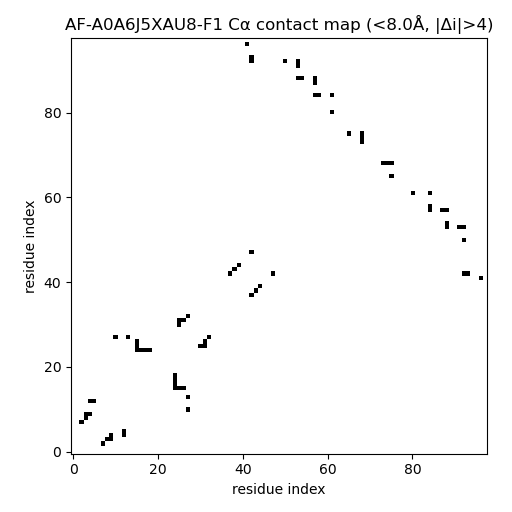 1 87 ? 2.289 1.223 3.707 1.00 91.50 87 ASN A C 1
ATOM 705 O O . ASN 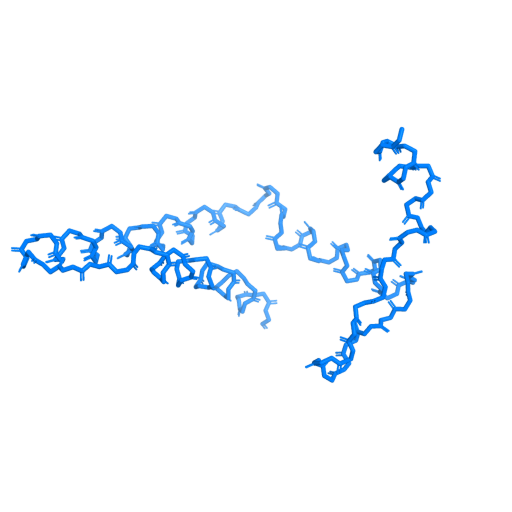A 1 87 ? 3.326 0.711 3.296 1.00 91.50 87 ASN A O 1
ATOM 709 N N . ASN A 1 88 ? 1.627 0.709 4.747 1.00 91.06 88 ASN A N 1
ATOM 710 C CA . ASN A 1 88 ? 2.127 -0.466 5.466 1.00 91.06 88 ASN A CA 1
ATOM 711 C C . ASN A 1 88 ? 2.202 -1.698 4.562 1.00 91.06 88 ASN A C 1
ATOM 713 O O . ASN A 1 88 ? 3.154 -2.473 4.661 1.00 91.06 88 ASN A O 1
ATOM 717 N N . SER A 1 89 ? 1.216 -1.878 3.679 1.00 87.06 89 SER A N 1
ATOM 718 C CA . SER A 1 89 ? 1.213 -2.977 2.716 1.00 87.06 89 SER A CA 1
ATOM 719 C C . SER A 1 89 ? 2.405 -2.868 1.768 1.00 87.06 89 SER A C 1
ATOM 721 O O . SER A 1 89 ? 3.153 -3.836 1.649 1.00 87.06 89 SER A O 1
ATOM 723 N N . ILE A 1 90 ? 2.628 -1.702 1.153 1.00 84.81 90 ILE A N 1
ATOM 724 C CA . ILE A 1 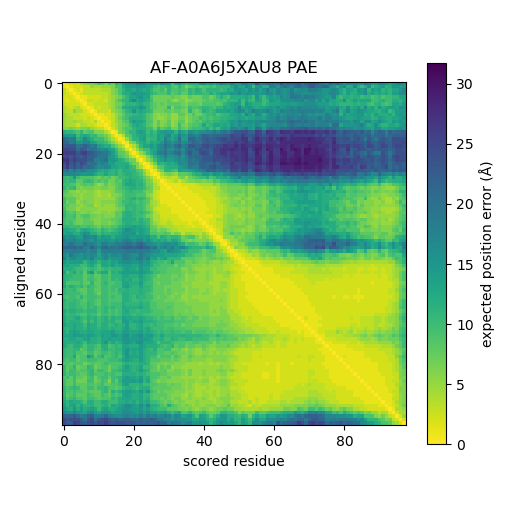90 ? 3.737 -1.462 0.217 1.00 84.81 90 ILE A CA 1
ATOM 725 C C . ILE A 1 90 ? 5.086 -1.614 0.923 1.00 84.81 90 ILE A C 1
ATOM 727 O O . ILE A 1 90 ? 5.914 -2.405 0.477 1.00 84.81 90 ILE A O 1
ATOM 731 N N . CYS A 1 91 ? 5.290 -0.943 2.060 1.00 86.25 91 CYS A N 1
ATOM 732 C CA . CYS A 1 91 ? 6.545 -1.011 2.808 1.00 86.25 91 CYS A CA 1
ATOM 733 C C . CYS A 1 91 ? 6.866 -2.441 3.247 1.00 86.25 91 CYS A C 1
ATOM 735 O O . CYS A 1 91 ? 8.00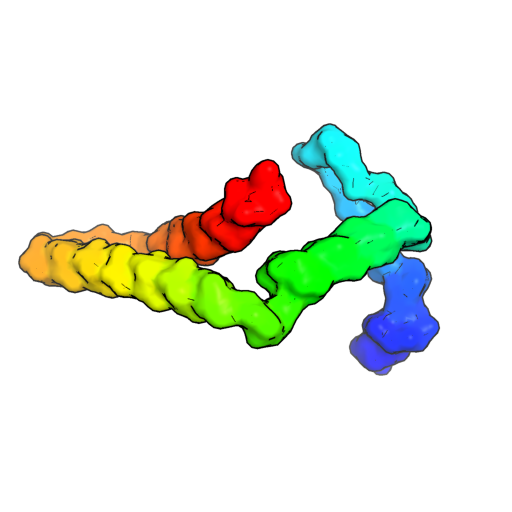7 -2.872 3.139 1.00 86.25 91 CYS A O 1
ATOM 737 N N . ARG A 1 92 ? 5.876 -3.221 3.702 1.00 84.75 92 ARG A N 1
ATOM 738 C CA . ARG A 1 92 ? 6.111 -4.621 4.095 1.00 84.75 92 ARG A CA 1
ATOM 739 C C . ARG A 1 92 ? 6.359 -5.559 2.924 1.00 84.75 92 ARG A C 1
ATOM 741 O O . ARG A 1 92 ? 6.979 -6.597 3.143 1.00 84.75 92 ARG A O 1
ATOM 748 N N . HIS A 1 93 ? 5.855 -5.241 1.733 1.00 79.06 93 HIS A N 1
ATOM 749 C CA . HIS A 1 93 ? 6.265 -5.951 0.527 1.00 79.06 93 HIS A CA 1
ATOM 750 C C . HIS A 1 93 ? 7.710 -5.588 0.203 1.00 79.06 93 HIS A C 1
ATOM 752 O O . HIS A 1 93 ? 8.553 -6.471 0.213 1.00 79.06 93 HIS A O 1
ATOM 758 N N . ALA A 1 94 ? 8.015 -4.301 0.030 1.00 76.12 94 ALA A N 1
ATOM 759 C CA . ALA A 1 94 ? 9.321 -3.825 -0.419 1.00 76.12 94 ALA A CA 1
ATOM 760 C C . ALA A 1 94 ? 10.477 -4.140 0.551 1.00 76.12 94 ALA A C 1
ATOM 762 O O . ALA A 1 94 ? 11.510 -4.644 0.127 1.00 76.12 94 ALA A O 1
ATOM 763 N N . LEU A 1 95 ? 10.303 -3.913 1.856 1.00 70.44 95 LEU A N 1
ATOM 764 C CA . LEU A 1 95 ? 11.364 -4.092 2.861 1.00 70.44 95 LEU A CA 1
ATOM 765 C C . LEU A 1 95 ? 11.639 -5.554 3.227 1.00 70.44 95 LEU A C 1
ATOM 767 O O . LEU A 1 95 ? 12.577 -5.823 3.961 1.00 70.44 95 LEU A O 1
ATOM 771 N N . LYS A 1 96 ? 10.811 -6.504 2.779 1.00 62.09 96 LYS A N 1
ATOM 772 C CA . LYS A 1 96 ? 11.081 -7.940 2.966 1.00 62.09 96 LYS A CA 1
ATOM 773 C C . LYS A 1 96 ? 11.844 -8.567 1.794 1.00 62.09 96 LYS A C 1
ATOM 775 O O . LYS A 1 96 ? 12.086 -9.772 1.826 1.00 62.09 96 LYS A O 1
ATOM 780 N N . PHE A 1 97 ? 12.160 -7.770 0.773 1.00 50.66 97 PHE A N 1
ATOM 781 C CA . PHE A 1 97 ? 12.930 -8.162 -0.409 1.00 50.66 97 PHE A CA 1
ATOM 782 C C . PHE A 1 97 ? 14.364 -7.617 -0.425 1.00 50.66 97 PHE A C 1
ATOM 784 O O . PHE A 1 97 ? 15.135 -8.007 -1.299 1.00 50.66 97 PHE A O 1
ATOM 791 N N . ILE A 1 98 ? 14.702 -6.742 0.524 1.00 45.59 98 ILE A N 1
ATOM 792 C CA . ILE A 1 98 ? 16.056 -6.249 0.810 1.00 45.59 98 ILE A CA 1
ATOM 793 C C . ILE A 1 98 ? 16.536 -6.968 2.070 1.00 45.59 98 ILE A C 1
ATOM 795 O O . ILE A 1 98 ? 17.716 -7.374 2.098 1.00 45.59 98 ILE A O 1
#

Solvent-accessible surface area (backbone atoms only — not comparable to full-atom values): 6020 Å² total; per-residue (Å²): 108,72,61,51,44,68,68,74,37,34,78,82,64,60,78,81,66,77,83,83,60,85,83,76,78,64,69,99,40,73,66,50,53,48,53,52,48,52,45,44,62,73,75,64,32,90,82,44,65,66,55,54,56,50,48,52,52,45,51,53,52,50,51,53,52,52,51,54,33,56,75,69,69,52,90,74,65,61,67,64,51,50,51,50,46,51,50,54,47,52,50,60,56,58,65,73,77,111

Sequence (98 aa):
MATEIFKTHDLTFAVELPETWDSLPTPYGDYWRFMKKLCMTELVSPKQERSHAIRHAEVAKFLRKMLGSATRKEMVDVGAELMRLTNNSICRHALKFI

Secondary structure (DSSP, 8-state):
-HHIIIIISTTTT-----SSSSS----SSHHHHHHHHHIIIIIS-TT-HHHHHHHHHHHHHHHHHHHHHHHTT----HHHHHHHHHHHHHHHHHTT--

Radius of gyration: 18.7 Å; Cα contacts (8 Å, |Δi|>4): 40; chains: 1; bounding box: 36×33×51 Å

Organism: Prunus armeniaca (NCBI:txid36596)

InterPro domains:
  IPR036396 Cytochrome P450 superfamily [G3DSA:1.10.630.10] (1-97)
  IPR036396 Cytochrome P450 superfamily [SSF48264] (14-94)

Mean predicted aligned error: 9.81 Å

pLDDT: mean 79.87, std 14.72, range [45.59, 97.5]